Protein AF-A0A7X7PFH0-F1 (afdb_monomer)

Sequence (82 aa):
MRVTRSFTLIALLGLLPLGGCATLVGGGSHQNVTVQSAPAQADFTIASSSGLQMANGRTPTTVRLPRKNEYQIQLAIDGYAP

Solvent-accessible surface area (backbone atoms only — not comparable to full-atom values): 5588 Å² total; per-residue (Å²): 134,81,93,82,87,84,89,84,76,76,83,70,80,78,75,70,78,77,80,67,76,80,74,79,88,71,72,78,66,51,42,81,45,75,46,73,54,90,67,68,63,25,39,38,42,31,22,36,80,88,66,49,77,75,49,72,52,51,28,72,43,76,45,80,40,67,55,98,66,61,70,49,76,49,78,48,46,94,95,66,80,136

Radius of gyration: 28.95 Å; Cα contacts (8 Å, |Δi|>4): 96; chains: 1; bounding box: 86×51×40 Å

Foldseek 3Di:
DDDDDDPPPPVPPPPPPPPPPPPPPDDDQKDKDWDADVVFFWWKWKAFPVRHTDDIDTPGDIDIGTPPTDIDMDTHDPPDDD

pLDDT: mean 79.96, std 16.32, range [42.28, 95.94]

Nearest PDB structures (foldseek):
  7b5i-assembly1_AB  TM=4.260E-01  e=2.872E-01  Nostoc sp. PCC 7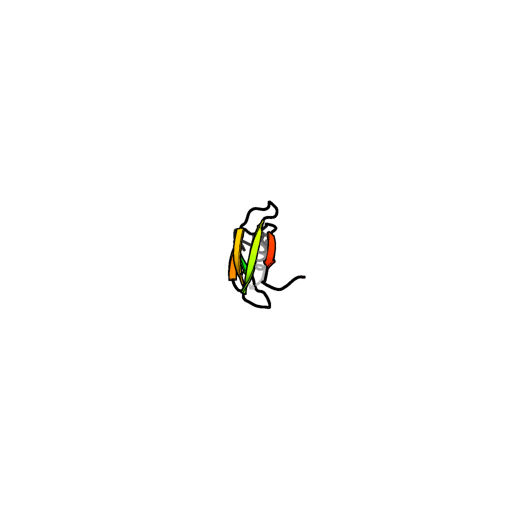120 = FACHB-41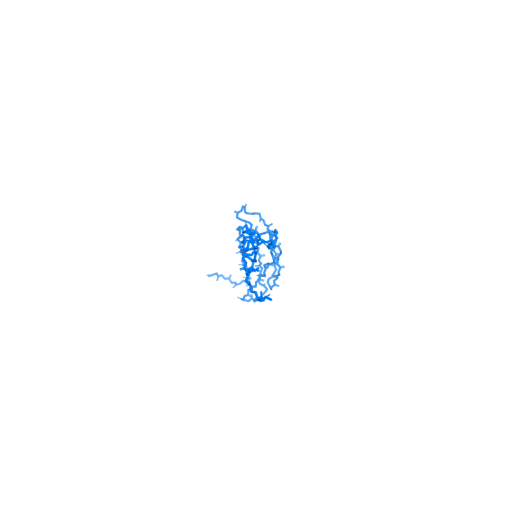8
  5azw-assembly1_B  TM=3.372E-01  e=7.761E-01  Homo sapiens
  6leg-assembly1_C  TM=5.102E-01  e=3.764E+00  Escherichia coli
  6byg-assembly1_A  T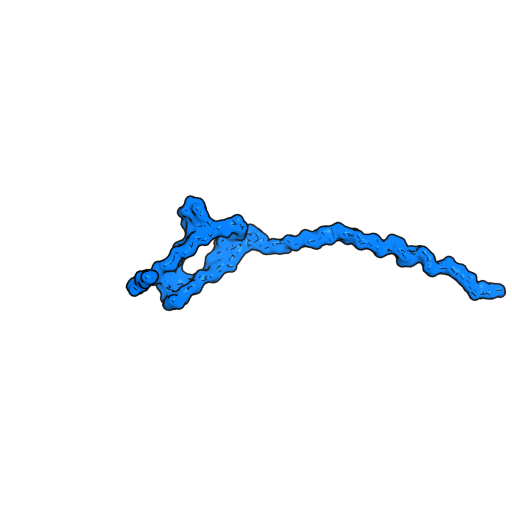M=3.581E-01  e=5.346E+00  Xanthomonas citri pv. citri str. 306
  6byi-assembly1_A  TM=3.274E-01  e=8.534E+00  Xanthomonas citri pv. citri str. 306

Structure (mmCIF, N/CA/C/O backbone):
data_AF-A0A7X7PFH0-F1
#
_entry.id   AF-A0A7X7PFH0-F1
#
loop_
_atom_site.group_PDB
_atom_site.id
_atom_site.type_symbol
_atom_site.label_atom_id
_atom_site.label_alt_id
_atom_site.label_comp_id
_atom_site.label_asym_id
_atom_site.label_entity_id
_atom_site.label_seq_id
_atom_site.pdbx_PDB_ins_code
_atom_site.Cartn_x
_atom_site.Cartn_y
_atom_site.Cartn_z
_atom_site.occupancy
_atom_site.B_iso_or_equiv
_atom_site.auth_seq_id
_atom_site.auth_comp_id
_atom_site.auth_asym_id
_atom_site.auth_atom_id
_atom_site.pdbx_PDB_model_num
ATOM 1 N N . MET A 1 1 ? 66.975 -36.704 -22.300 1.00 42.28 1 MET A N 1
ATOM 2 C CA . MET A 1 1 ? 67.118 -35.425 -21.573 1.00 42.28 1 MET A CA 1
ATOM 3 C C . MET A 1 1 ? 65.761 -35.017 -21.017 1.00 42.28 1 MET A C 1
ATOM 5 O O . MET A 1 1 ? 64.851 -34.761 -21.783 1.00 42.28 1 MET A O 1
ATOM 9 N N . ARG A 1 2 ? 65.647 -35.070 -19.685 1.00 44.78 2 ARG A N 1
ATOM 10 C CA . ARG A 1 2 ? 64.939 -34.130 -18.801 1.00 44.78 2 ARG A CA 1
ATOM 11 C C . ARG A 1 2 ? 63.641 -33.502 -19.334 1.00 44.78 2 ARG A C 1
ATOM 13 O O . ARG A 1 2 ? 63.655 -32.448 -19.955 1.00 44.78 2 ARG A O 1
ATOM 20 N N . VAL A 1 3 ? 62.523 -34.095 -18.917 1.00 58.91 3 VAL A N 1
ATOM 21 C CA . VAL A 1 3 ? 61.295 -33.353 -18.605 1.00 58.91 3 VAL A CA 1
ATOM 22 C C . VAL A 1 3 ? 61.656 -32.314 -17.549 1.00 58.91 3 VAL A C 1
ATOM 24 O O . VAL A 1 3 ? 62.048 -32.710 -16.453 1.00 58.91 3 VAL A O 1
ATOM 27 N N . THR A 1 4 ? 61.581 -31.015 -17.849 1.00 50.41 4 THR A N 1
ATOM 28 C CA . THR A 1 4 ? 61.221 -29.988 -16.854 1.00 50.41 4 THR A CA 1
ATOM 29 C C . THR A 1 4 ? 61.119 -28.580 -17.443 1.00 50.41 4 THR A C 1
ATOM 31 O O . THR A 1 4 ? 62.029 -28.119 -18.122 1.00 50.41 4 THR A O 1
ATOM 34 N N . ARG A 1 5 ? 60.072 -27.889 -16.968 1.00 57.69 5 ARG A N 1
ATOM 35 C CA . ARG A 1 5 ? 59.958 -26.452 -16.657 1.00 57.69 5 ARG A CA 1
ATOM 36 C C . ARG A 1 5 ? 59.191 -25.544 -17.623 1.00 57.69 5 ARG A C 1
ATOM 38 O O . ARG A 1 5 ? 59.564 -25.327 -18.764 1.00 57.69 5 ARG A O 1
ATOM 45 N N . SE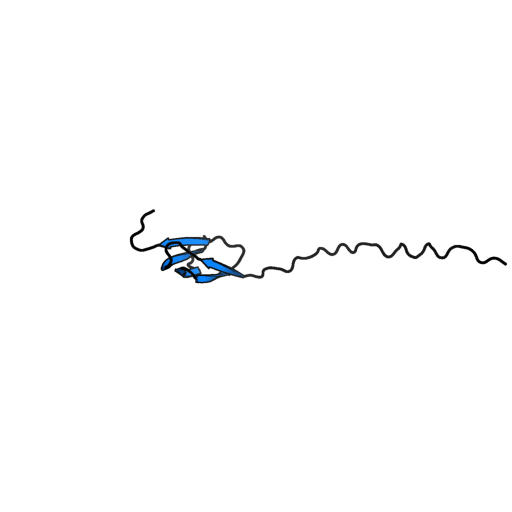R A 1 6 ? 58.203 -24.901 -16.997 1.00 53.81 6 SER A N 1
ATOM 46 C CA . SER A 1 6 ? 57.660 -23.580 -17.314 1.00 53.81 6 SER A CA 1
ATOM 47 C C . SER A 1 6 ? 56.569 -23.514 -18.375 1.00 53.81 6 SER A C 1
ATOM 49 O O . SER A 1 6 ? 56.693 -22.805 -19.362 1.00 53.81 6 SER A O 1
ATOM 51 N N . PHE A 1 7 ? 55.431 -24.151 -18.095 1.00 50.56 7 PHE A N 1
ATOM 52 C CA . PHE A 1 7 ? 54.144 -23.745 -18.676 1.00 50.56 7 PHE A CA 1
ATOM 53 C C . PHE A 1 7 ? 53.136 -23.359 -17.579 1.00 50.56 7 PHE A C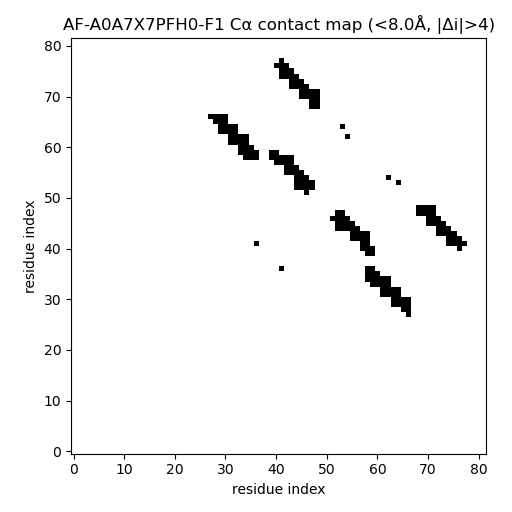 1
ATOM 55 O O . PHE A 1 7 ? 51.944 -23.615 -17.674 1.00 50.56 7 PHE A O 1
ATOM 62 N N . THR A 1 8 ? 53.629 -22.751 -16.496 1.00 55.72 8 THR A N 1
ATOM 63 C CA . THR A 1 8 ? 52.842 -22.408 -15.295 1.00 55.72 8 THR A CA 1
ATOM 64 C C . THR A 1 8 ? 52.708 -20.894 -15.097 1.00 55.72 8 THR A C 1
ATOM 66 O O . THR A 1 8 ? 52.641 -20.428 -13.968 1.00 55.72 8 THR A O 1
ATOM 69 N N . LEU A 1 9 ? 52.735 -20.096 -16.171 1.00 55.28 9 LEU A N 1
ATOM 70 C CA . LEU A 1 9 ? 52.719 -18.625 -16.062 1.00 55.28 9 LEU A CA 1
ATOM 71 C C . LEU A 1 9 ? 51.645 -17.915 -16.899 1.00 55.28 9 LEU A C 1
ATOM 73 O O . LEU A 1 9 ? 51.451 -16.720 -16.723 1.00 55.28 9 LEU A O 1
ATOM 77 N N . ILE A 1 10 ? 50.896 -18.621 -17.752 1.00 54.59 10 ILE A N 1
ATOM 78 C CA . ILE A 1 10 ? 49.877 -17.988 -18.617 1.00 54.59 10 ILE A CA 1
ATOM 79 C C . ILE A 1 10 ? 48.455 -18.098 -18.027 1.00 54.59 10 ILE A C 1
ATOM 81 O O . ILE A 1 10 ? 47.544 -17.397 -18.450 1.00 54.59 10 ILE A O 1
ATOM 85 N N . ALA A 1 11 ? 48.255 -18.895 -16.973 1.00 55.69 11 ALA A N 1
ATOM 86 C CA . ALA A 1 11 ? 46.935 -19.115 -16.371 1.00 55.69 11 ALA A CA 1
ATOM 87 C C . ALA A 1 11 ? 46.432 -17.977 -15.451 1.00 55.69 11 ALA A C 1
ATOM 89 O O . ALA A 1 11 ? 45.342 -18.093 -14.899 1.00 55.69 11 ALA A O 1
ATOM 90 N N . LEU A 1 12 ? 47.192 -16.887 -15.264 1.00 55.31 12 LEU A N 1
ATOM 91 C CA . LEU A 1 12 ? 46.862 -15.836 -14.285 1.00 55.31 12 LEU A CA 1
ATOM 92 C C . LEU A 1 12 ? 46.210 -14.575 -14.892 1.00 55.31 12 LEU A C 1
ATOM 94 O O . LEU A 1 12 ? 45.775 -13.700 -14.152 1.00 55.31 12 LEU A O 1
ATOM 98 N N . LEU A 1 13 ? 46.090 -14.475 -16.221 1.00 56.41 13 LEU A N 1
ATOM 99 C CA . LEU A 1 13 ? 45.546 -13.280 -16.893 1.00 56.41 13 LEU A CA 1
ATOM 100 C C . LEU A 1 13 ? 44.007 -13.255 -17.037 1.00 56.41 13 LEU A C 1
ATOM 102 O O . LEU A 1 13 ? 43.467 -12.326 -17.628 1.00 56.41 13 LEU A O 1
ATOM 106 N N . GLY A 1 14 ? 43.294 -14.258 -16.512 1.00 57.41 14 GLY A N 1
ATOM 107 C CA . GLY A 1 14 ? 41.832 -14.382 -16.634 1.00 57.41 14 GLY A CA 1
ATOM 108 C C . GLY A 1 14 ? 41.012 -13.825 -15.463 1.00 57.41 14 GLY A C 1
ATOM 109 O O . GLY A 1 14 ? 39.789 -13.868 -15.510 1.00 57.41 14 GLY A O 1
ATOM 110 N N . LEU A 1 15 ? 41.656 -13.319 -14.406 1.00 60.91 15 LEU A N 1
ATOM 111 C CA . LEU A 1 15 ? 41.000 -12.870 -13.168 1.00 60.91 15 LEU A CA 1
ATOM 112 C C . LEU A 1 15 ? 40.807 -11.347 -13.111 1.00 60.91 15 LEU A C 1
ATOM 114 O O . LEU A 1 15 ? 40.903 -10.753 -12.044 1.00 60.91 15 LEU A O 1
ATOM 118 N N . LEU A 1 16 ? 40.528 -10.696 -14.242 1.00 63.34 16 LEU A N 1
ATOM 119 C CA . LEU A 1 16 ? 39.935 -9.359 -14.204 1.00 63.34 16 LEU A CA 1
ATOM 120 C C . LEU A 1 16 ? 38.483 -9.538 -13.741 1.00 63.34 16 LEU A C 1
ATOM 122 O O . LEU A 1 16 ? 37.688 -10.071 -14.521 1.00 63.34 16 LEU A O 1
ATOM 126 N N . PRO A 1 17 ? 38.092 -9.140 -12.511 1.00 63.25 17 PRO A N 1
ATOM 127 C CA . PRO A 1 17 ? 36.682 -9.024 -12.209 1.00 63.25 17 PRO A CA 1
ATOM 128 C C . PRO A 1 17 ? 36.163 -7.926 -13.132 1.00 63.25 17 PRO A C 1
ATOM 130 O O . PRO A 1 17 ? 36.408 -6.739 -12.919 1.00 63.25 17 PR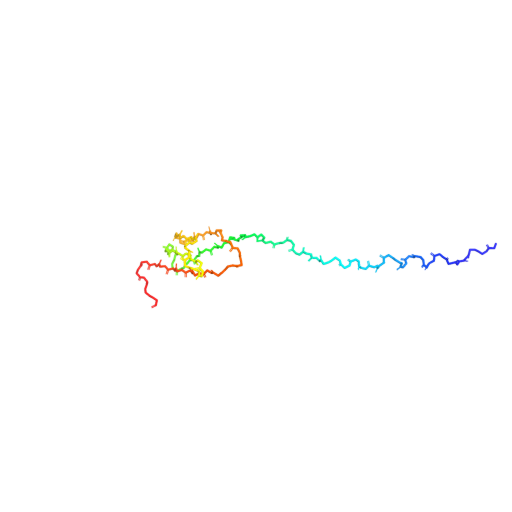O A O 1
ATOM 133 N N . LEU A 1 18 ? 35.485 -8.328 -14.204 1.00 61.12 18 LEU A N 1
ATOM 134 C CA . LEU A 1 18 ? 34.541 -7.474 -14.901 1.00 61.12 18 LEU A CA 1
ATOM 135 C C . LEU A 1 18 ? 33.569 -7.026 -13.813 1.00 61.12 18 LEU A C 1
ATOM 137 O O . LEU A 1 18 ? 32.689 -7.790 -13.418 1.00 61.12 18 LEU A O 1
ATOM 141 N N . GLY A 1 19 ? 33.814 -5.844 -13.249 1.00 65.50 19 GLY A N 1
ATOM 142 C CA . GLY A 1 19 ? 32.965 -5.186 -12.271 1.00 65.50 19 GLY A CA 1
ATOM 143 C C . GLY A 1 19 ? 31.641 -4.849 -12.934 1.00 65.50 19 GLY A C 1
ATOM 144 O O . GLY A 1 19 ? 31.372 -3.699 -13.263 1.00 65.50 19 GLY A O 1
ATOM 145 N N . GLY A 1 20 ? 30.832 -5.872 -13.189 1.00 62.53 20 GLY A N 1
ATOM 146 C CA . GLY A 1 20 ? 29.439 -5.716 -13.516 1.00 62.53 20 GLY A CA 1
ATOM 147 C C . GLY A 1 20 ? 28.786 -5.174 -12.264 1.00 62.53 20 GLY A C 1
ATOM 148 O O . GLY A 1 20 ? 28.657 -5.887 -11.270 1.00 62.53 20 GLY A O 1
ATOM 149 N N . CYS A 1 21 ? 28.400 -3.902 -12.292 1.00 68.81 21 CYS A N 1
ATOM 150 C CA . CYS A 1 21 ? 27.389 -3.402 -11.381 1.00 68.81 21 CYS A CA 1
ATOM 151 C C . CYS A 1 21 ? 26.228 -4.398 -11.450 1.00 68.81 21 CYS A C 1
ATOM 153 O O . CYS A 1 21 ? 25.587 -4.522 -12.493 1.00 68.81 21 CYS A O 1
ATOM 155 N N . ALA A 1 22 ? 25.992 -5.155 -10.379 1.00 65.50 22 ALA A N 1
ATOM 156 C CA . ALA A 1 22 ? 24.793 -5.962 -10.267 1.00 65.50 22 ALA A CA 1
ATOM 157 C C . ALA A 1 22 ? 23.620 -4.978 -10.214 1.00 65.50 22 ALA A C 1
ATOM 159 O O . ALA A 1 22 ? 23.261 -4.464 -9.156 1.00 65.50 22 ALA A O 1
ATOM 160 N N . THR A 1 23 ? 23.069 -4.623 -11.374 1.00 69.75 23 THR A N 1
ATOM 161 C CA . THR A 1 23 ? 21.850 -3.832 -11.432 1.00 69.75 23 THR A CA 1
ATOM 162 C C . THR A 1 23 ? 20.753 -4.708 -10.852 1.00 69.75 23 THR A C 1
ATOM 164 O O . THR A 1 23 ? 20.362 -5.706 -11.453 1.00 69.75 23 THR A O 1
ATOM 167 N N . LEU A 1 24 ? 20.271 -4.354 -9.661 1.00 67.69 24 LEU A N 1
ATOM 168 C CA . LEU A 1 24 ? 19.094 -4.974 -9.066 1.00 67.69 24 LEU A CA 1
ATOM 169 C C . LEU A 1 24 ? 17.873 -4.589 -9.908 1.00 67.69 24 LEU A C 1
ATOM 171 O O . LEU A 1 24 ? 17.196 -3.593 -9.647 1.00 67.69 24 LEU A O 1
ATOM 175 N N . VAL A 1 25 ? 17.608 -5.368 -10.957 1.00 68.00 25 VAL A N 1
ATOM 176 C CA . VAL A 1 25 ? 16.405 -5.239 -11.781 1.00 68.00 25 VAL A CA 1
ATOM 177 C C . VAL A 1 25 ? 15.248 -5.835 -10.977 1.00 68.00 25 VAL A C 1
ATOM 179 O O . VAL A 1 25 ? 14.945 -7.021 -11.066 1.00 68.00 25 VAL A O 1
ATOM 182 N N . GLY A 1 26 ? 14.664 -5.028 -10.088 1.00 68.19 26 GLY A N 1
ATOM 183 C CA . GLY A 1 26 ? 13.717 -5.520 -9.091 1.00 68.19 26 GLY A CA 1
ATOM 184 C C . GLY A 1 26 ? 12.704 -4.482 -8.614 1.00 68.19 26 GLY A C 1
ATOM 185 O O . GLY A 1 26 ? 13.020 -3.338 -8.281 1.00 68.19 26 GLY A O 1
ATOM 186 N N . GLY A 1 27 ? 11.448 -4.922 -8.544 1.00 71.75 27 GLY A N 1
ATOM 187 C CA . GLY A 1 27 ? 10.374 -4.274 -7.794 1.00 71.75 27 GLY A CA 1
ATOM 188 C C . GLY A 1 27 ? 9.349 -3.474 -8.604 1.00 71.75 27 GLY A C 1
ATOM 189 O O . GLY A 1 27 ? 8.349 -3.064 -8.033 1.00 71.75 27 GLY A O 1
ATOM 190 N N . GLY A 1 28 ? 9.541 -3.262 -9.907 1.00 83.94 28 GLY A N 1
ATOM 191 C CA . GLY A 1 28 ? 8.513 -2.672 -10.778 1.00 83.94 28 GLY A CA 1
ATOM 192 C C . GLY A 1 28 ? 8.006 -1.280 -10.360 1.00 83.94 28 GLY A C 1
ATOM 193 O O . GLY A 1 28 ? 8.561 -0.616 -9.476 1.00 83.94 28 GLY A O 1
ATOM 194 N N . SER A 1 29 ? 6.943 -0.832 -11.034 1.00 89.38 29 SER A N 1
ATOM 195 C CA . SER A 1 29 ? 6.289 0.461 -10.792 1.00 89.38 29 SER A CA 1
ATOM 196 C C . SER A 1 29 ? 5.193 0.405 -9.728 1.00 89.38 29 SER A C 1
ATOM 198 O O . SER A 1 29 ? 4.811 1.453 -9.225 1.00 89.38 29 SER A O 1
ATOM 200 N N . HIS A 1 30 ? 4.704 -0.785 -9.365 1.00 92.38 30 HIS A N 1
ATOM 201 C CA . HIS A 1 30 ? 3.587 -0.974 -8.436 1.00 92.38 30 HIS A CA 1
ATOM 202 C C . HIS A 1 30 ? 3.898 -2.049 -7.394 1.00 92.38 30 HIS A C 1
ATOM 204 O O . HIS A 1 30 ? 4.665 -2.974 -7.659 1.00 92.38 30 HIS A O 1
ATOM 210 N N . GLN A 1 31 ? 3.261 -1.938 -6.235 1.00 92.44 31 GLN A N 1
ATOM 211 C CA . GLN A 1 31 ? 3.357 -2.863 -5.114 1.00 92.44 31 GLN A CA 1
ATOM 212 C C . GLN A 1 31 ? 1.960 -3.183 -4.578 1.00 92.44 31 GLN A C 1
ATOM 214 O O . GLN A 1 31 ? 1.083 -2.323 -4.552 1.00 92.44 31 GLN A O 1
ATOM 219 N N . ASN A 1 32 ? 1.766 -4.424 -4.136 1.00 94.00 32 ASN A N 1
ATOM 220 C CA . ASN A 1 32 ? 0.565 -4.817 -3.410 1.00 94.00 32 ASN A CA 1
ATOM 221 C C . ASN A 1 32 ? 0.728 -4.431 -1.936 1.00 94.00 32 ASN A C 1
ATOM 223 O O . ASN A 1 32 ? 1.695 -4.841 -1.291 1.00 94.00 32 ASN A O 1
ATOM 227 N N . VAL A 1 33 ? -0.207 -3.641 -1.421 1.00 93.19 33 VAL A N 1
ATOM 228 C CA . VAL A 1 33 ? -0.278 -3.207 -0.025 1.00 93.19 33 VAL A CA 1
ATOM 229 C C . VAL A 1 33 ? -1.550 -3.795 0.566 1.00 93.19 33 VAL A C 1
ATOM 231 O O . VAL A 1 33 ? -2.640 -3.563 0.046 1.00 93.19 33 VAL A O 1
ATOM 234 N N . THR A 1 34 ? -1.418 -4.585 1.626 1.00 94.31 34 THR A N 1
ATOM 235 C CA . THR A 1 34 ? -2.583 -5.089 2.357 1.00 94.31 34 THR A CA 1
ATOM 236 C C . THR A 1 34 ? -2.942 -4.099 3.455 1.00 94.31 34 THR A C 1
ATOM 238 O O . THR A 1 34 ? -2.063 -3.617 4.167 1.00 94.31 34 THR A O 1
ATOM 241 N N . VAL A 1 35 ? -4.228 -3.772 3.541 1.00 92.44 35 VAL A N 1
ATOM 242 C CA . VAL A 1 35 ? -4.813 -2.905 4.559 1.00 92.44 35 VAL A CA 1
ATOM 243 C C . VAL A 1 35 ? -5.667 -3.777 5.467 1.00 92.44 35 VAL A C 1
ATOM 245 O O . VAL A 1 35 ? -6.629 -4.405 5.018 1.00 92.44 35 VAL A O 1
ATOM 248 N N . GLN A 1 36 ? -5.311 -3.824 6.746 1.00 93.31 36 GLN A N 1
ATOM 249 C CA . GLN A 1 36 ? -5.995 -4.594 7.778 1.00 93.31 36 GLN A CA 1
ATOM 250 C C . GLN A 1 36 ? -6.245 -3.704 8.992 1.00 93.31 36 GLN A C 1
ATOM 252 O O . GLN A 1 36 ? -5.458 -2.806 9.283 1.00 93.31 36 GLN A O 1
ATOM 257 N N . SER A 1 37 ? -7.325 -3.980 9.717 1.00 88.00 37 SER A N 1
ATOM 258 C CA . SER A 1 37 ? -7.651 -3.307 10.973 1.00 88.00 37 SER A CA 1
ATOM 259 C C . SER A 1 37 ? -8.188 -4.303 11.994 1.00 88.00 37 SER A C 1
ATOM 261 O O . SER A 1 37 ? -8.699 -5.367 11.634 1.00 88.00 37 SER A O 1
ATOM 263 N N . ALA A 1 38 ? -8.084 -3.931 13.266 1.00 88.12 38 ALA A N 1
ATOM 264 C CA . ALA A 1 38 ? -8.778 -4.568 14.374 1.00 88.12 38 ALA A CA 1
ATOM 265 C C . ALA A 1 38 ? -9.583 -3.470 15.100 1.00 88.12 38 ALA A C 1
ATOM 267 O O . ALA A 1 38 ? -8.953 -2.559 15.636 1.00 88.12 38 ALA A O 1
ATOM 268 N N . PRO A 1 39 ? -10.932 -3.503 15.092 1.00 86.19 39 PRO A N 1
ATOM 269 C CA . PRO A 1 39 ? -11.804 -4.537 14.520 1.00 86.19 39 PRO A CA 1
ATOM 270 C C . PRO A 1 39 ? -11.719 -4.628 12.988 1.00 86.19 39 PRO A C 1
ATOM 272 O O . PRO A 1 39 ? -11.331 -3.669 12.319 1.00 86.19 39 PRO A O 1
ATOM 275 N N . ALA A 1 40 ? -12.072 -5.791 12.432 1.00 86.69 40 ALA A N 1
ATOM 276 C CA . ALA A 1 40 ? -12.225 -5.955 10.985 1.00 86.69 40 ALA A CA 1
ATOM 277 C C . ALA A 1 40 ? -13.436 -5.151 10.471 1.00 86.69 40 ALA A C 1
ATOM 279 O O . ALA A 1 40 ? -14.287 -4.757 11.264 1.00 86.69 40 ALA A O 1
ATOM 280 N N . GLN A 1 41 ? -13.541 -4.963 9.150 1.00 89.38 41 GLN A N 1
ATOM 281 C CA . GLN A 1 41 ? -14.621 -4.204 8.497 1.00 89.38 41 GLN A CA 1
ATOM 282 C C . GLN A 1 41 ? -14.598 -2.692 8.768 1.00 89.38 41 GLN A C 1
ATOM 284 O O . GLN A 1 41 ? -15.631 -2.040 8.652 1.00 89.38 41 GLN A O 1
ATOM 289 N N . ALA A 1 42 ? -13.427 -2.123 9.063 1.00 91.50 42 ALA A N 1
ATOM 290 C CA . ALA A 1 42 ? -13.260 -0.673 9.038 1.00 91.50 42 ALA 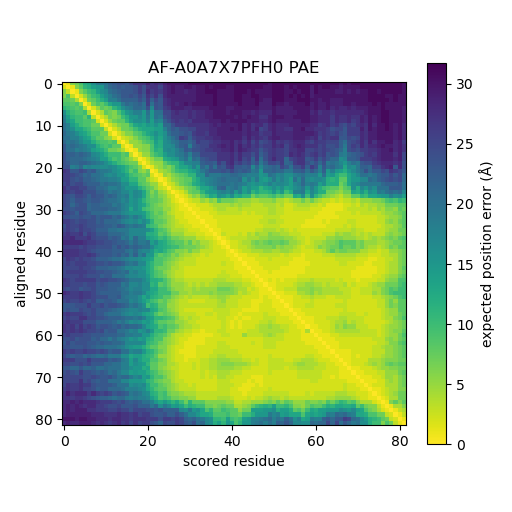A CA 1
ATOM 291 C C . ALA A 1 42 ? -13.267 -0.181 7.585 1.00 91.50 42 ALA A C 1
ATOM 293 O O . ALA A 1 42 ? -12.653 -0.806 6.710 1.00 91.50 42 ALA A O 1
ATOM 294 N N . ASP A 1 43 ? -13.935 0.938 7.335 1.00 93.06 43 ASP A N 1
ATOM 295 C CA . ASP A 1 43 ? -13.836 1.651 6.072 1.00 93.06 43 ASP A CA 1
ATOM 296 C C . ASP A 1 43 ? -12.456 2.320 5.989 1.00 93.06 43 ASP A C 1
ATOM 298 O O . ASP A 1 43 ? -11.940 2.872 6.964 1.00 93.06 43 ASP A O 1
ATOM 302 N N . PHE A 1 44 ? -11.821 2.244 4.824 1.00 94.00 44 PHE A N 1
ATOM 303 C CA . PHE A 1 44 ? -10.525 2.859 4.584 1.00 94.00 44 PHE A CA 1
ATOM 304 C C . PHE A 1 44 ? -10.545 3.705 3.315 1.00 94.00 44 PHE A C 1
ATOM 306 O O . PHE A 1 44 ? -11.171 3.344 2.315 1.00 94.00 44 PHE A O 1
ATOM 313 N N . THR A 1 45 ? -9.775 4.789 3.344 1.00 95.00 45 THR A N 1
ATOM 314 C CA . THR A 1 45 ? -9.483 5.633 2.184 1.00 95.00 45 THR A CA 1
ATOM 315 C C . THR A 1 45 ? -7.983 5.873 2.113 1.00 95.00 45 THR A C 1
ATOM 317 O O . THR A 1 45 ? -7.345 6.204 3.113 1.00 95.00 45 THR A O 1
ATOM 320 N N . ILE A 1 46 ? -7.413 5.698 0.923 1.00 95.44 46 ILE A N 1
ATOM 321 C CA . ILE A 1 46 ? -6.006 5.961 0.625 1.00 95.44 46 ILE A CA 1
ATOM 322 C C . ILE A 1 46 ? -5.943 7.113 -0.364 1.00 95.44 46 ILE A C 1
ATOM 324 O O . ILE A 1 46 ? -6.496 7.017 -1.462 1.00 95.44 46 ILE A O 1
ATOM 328 N N . ALA A 1 47 ? -5.221 8.166 -0.002 1.00 95.94 47 ALA A N 1
ATOM 329 C CA . ALA A 1 47 ? -4.935 9.295 -0.875 1.00 95.94 47 ALA A CA 1
ATOM 330 C C . ALA A 1 47 ? -3.423 9.476 -1.047 1.00 95.94 47 ALA A C 1
AT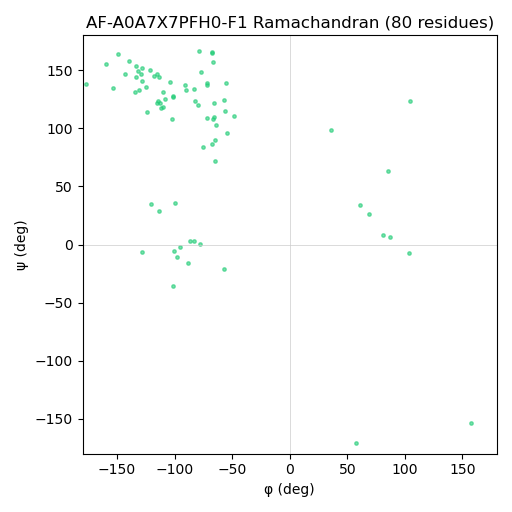OM 332 O O . ALA A 1 47 ? -2.645 9.138 -0.154 1.00 95.94 47 ALA A O 1
ATOM 333 N N . SER A 1 48 ? -2.990 9.998 -2.194 1.00 94.12 48 SER A N 1
ATOM 334 C CA . SER A 1 48 ? -1.619 10.487 -2.359 1.00 94.12 48 SER A CA 1
ATOM 335 C C . SER A 1 48 ? -1.384 11.726 -1.491 1.00 94.12 48 SER A C 1
ATOM 337 O O . SER A 1 48 ? -2.328 12.397 -1.071 1.00 94.12 48 SER A O 1
ATOM 339 N N . SER A 1 49 ? -0.121 12.094 -1.289 1.00 90.88 49 SER A N 1
ATOM 340 C CA . SER A 1 49 ? 0.244 13.363 -0.642 1.00 90.88 49 SER A CA 1
ATOM 341 C C . SER A 1 49 ? -0.325 14.610 -1.339 1.00 90.88 49 SER A C 1
ATOM 343 O O . SER A 1 49 ? -0.484 15.646 -0.702 1.00 90.88 49 SER A O 1
ATOM 345 N N . SER A 1 50 ? -0.691 14.515 -2.622 1.00 91.44 50 SER A N 1
ATOM 346 C CA . SER A 1 50 ? -1.373 15.586 -3.361 1.00 91.44 50 SER A CA 1
ATOM 347 C C . SER A 1 50 ? -2.895 15.614 -3.149 1.00 91.44 50 SER A C 1
ATOM 349 O O . SER A 1 50 ? -3.578 16.395 -3.806 1.00 91.44 50 SER A O 1
ATOM 351 N N . GLY A 1 51 ? -3.440 14.736 -2.300 1.00 90.81 51 GLY A N 1
ATOM 352 C CA . GLY A 1 51 ? -4.874 14.611 -2.030 1.00 90.81 51 GLY A CA 1
ATOM 353 C C . GLY A 1 51 ? -5.657 13.796 -3.065 1.00 90.81 51 GLY A C 1
ATOM 354 O O . GLY A 1 51 ? -6.884 13.766 -3.010 1.00 90.81 51 GLY A O 1
ATOM 355 N N . LEU A 1 52 ? -4.988 13.127 -4.012 1.00 93.00 52 LEU A N 1
ATOM 356 C CA . LEU A 1 52 ? -5.667 12.320 -5.031 1.00 93.00 52 LEU A CA 1
ATOM 357 C C . LEU A 1 52 ? -6.053 10.966 -4.426 1.00 93.00 52 LEU A C 1
ATOM 359 O O . LEU A 1 52 ? -5.182 10.221 -3.980 1.00 93.00 52 LEU A O 1
ATOM 363 N N . GLN A 1 53 ? -7.345 10.638 -4.407 1.00 94.50 53 GLN A N 1
ATOM 364 C CA . GLN A 1 53 ? -7.818 9.343 -3.920 1.00 94.50 53 GLN A CA 1
ATOM 365 C C . GLN A 1 53 ? -7.330 8.203 -4.825 1.00 94.50 53 GLN A C 1
ATOM 367 O O . GLN A 1 53 ? -7.630 8.154 -6.016 1.00 94.50 53 GLN A O 1
ATOM 372 N N . MET A 1 54 ? -6.606 7.259 -4.231 1.00 94.38 54 MET A N 1
ATOM 373 C CA . MET A 1 54 ? -5.992 6.122 -4.917 1.00 94.38 54 MET A CA 1
ATOM 374 C C . MET A 1 54 ? -6.790 4.831 -4.732 1.00 94.38 54 MET A C 1
ATOM 376 O O . MET A 1 54 ? -6.830 4.002 -5.638 1.00 94.38 54 MET A O 1
ATOM 380 N N . ALA A 1 55 ? -7.391 4.636 -3.556 1.00 94.56 55 ALA A N 1
ATOM 381 C CA . ALA A 1 55 ? -8.209 3.468 -3.244 1.00 94.56 55 ALA A CA 1
ATOM 382 C C . ALA A 1 55 ? -9.143 3.747 -2.062 1.00 94.56 55 ALA A C 1
ATOM 384 O O . ALA A 1 55 ? -8.843 4.582 -1.209 1.00 94.56 55 ALA A O 1
ATOM 385 N N . ASN A 1 56 ? -10.248 3.015 -1.987 1.00 94.69 56 ASN A N 1
ATOM 386 C CA . ASN A 1 56 ? -11.136 2.965 -0.832 1.00 94.69 56 ASN A CA 1
ATOM 387 C C . ASN A 1 56 ? -11.798 1.584 -0.724 1.00 94.69 56 ASN A C 1
ATOM 389 O O . ASN A 1 56 ? -11.783 0.804 -1.679 1.00 94.69 56 ASN A O 1
ATOM 393 N N . GLY A 1 57 ? -12.370 1.277 0.436 1.00 93.12 57 GLY A N 1
ATOM 394 C CA . GLY A 1 57 ? -13.096 0.028 0.658 1.00 93.12 57 GLY A CA 1
ATOM 395 C C . GLY A 1 57 ? -13.169 -0.339 2.132 1.00 93.12 57 GLY A C 1
ATOM 396 O O . GLY A 1 57 ? -13.075 0.530 2.991 1.00 93.12 57 GLY A O 1
ATOM 397 N N . ARG A 1 58 ? -13.300 -1.639 2.418 1.00 93.19 58 ARG A N 1
ATOM 398 C CA . ARG A 1 58 ? -13.317 -2.180 3.784 1.00 93.19 58 ARG A CA 1
ATOM 399 C C . ARG A 1 58 ? -12.165 -3.133 4.044 1.00 93.19 58 ARG A C 1
ATOM 401 O O . ARG A 1 58 ? -11.749 -3.884 3.160 1.00 93.19 58 ARG A O 1
ATOM 408 N N . THR A 1 59 ? -11.648 -3.117 5.263 1.00 92.88 59 THR A N 1
ATOM 409 C CA . THR A 1 59 ? -10.605 -4.049 5.696 1.00 92.88 59 THR A CA 1
ATOM 410 C C . THR A 1 59 ? -11.182 -5.446 5.996 1.00 92.88 59 THR A C 1
ATOM 412 O O . THR A 1 59 ? -12.313 -5.566 6.484 1.00 92.88 59 THR A O 1
ATOM 415 N N . PRO A 1 60 ? -10.416 -6.532 5.784 1.00 94.12 60 PRO A N 1
ATOM 416 C CA . PRO A 1 60 ? -9.092 -6.586 5.165 1.00 94.12 60 PRO A CA 1
ATOM 417 C C . PRO A 1 60 ? -9.160 -6.617 3.627 1.00 94.12 60 PRO A C 1
ATOM 419 O O . PRO A 1 60 ? -9.902 -7.412 3.058 1.00 94.12 60 PRO A O 1
ATOM 422 N N . THR A 1 61 ? -8.343 -5.800 2.954 1.00 94.75 61 THR A N 1
ATOM 423 C CA . THR A 1 61 ? -8.258 -5.760 1.478 1.00 94.75 61 THR A CA 1
ATOM 424 C C . THR A 1 61 ? -6.817 -5.531 1.019 1.00 94.75 61 THR A C 1
ATOM 426 O O . THR A 1 61 ? -6.054 -4.826 1.675 1.00 94.75 61 THR A O 1
ATOM 429 N N . THR A 1 62 ? -6.433 -6.102 -0.126 1.00 95.81 62 THR A N 1
ATOM 430 C CA . THR A 1 62 ? -5.158 -5.804 -0.798 1.00 95.81 62 THR A CA 1
ATOM 431 C C . THR A 1 62 ? -5.382 -4.853 -1.967 1.00 95.81 62 THR A C 1
ATOM 433 O O . THR A 1 62 ? -6.180 -5.133 -2.859 1.00 95.81 62 THR A O 1
ATOM 436 N N . VAL A 1 63 ? -4.637 -3.751 -1.988 1.00 95.50 63 VAL A N 1
ATOM 437 C CA . VAL A 1 63 ? -4.669 -2.733 -3.045 1.00 95.50 63 VAL A CA 1
ATOM 438 C C . VAL A 1 63 ? -3.328 -2.674 -3.770 1.00 95.50 63 VAL A C 1
ATOM 440 O O . VAL A 1 63 ? -2.271 -2.895 -3.178 1.00 95.50 63 VAL A O 1
ATOM 443 N N . ARG A 1 64 ? -3.351 -2.376 -5.070 1.00 95.00 64 ARG A N 1
ATOM 444 C CA . ARG A 1 64 ? -2.143 -2.267 -5.896 1.00 95.00 64 ARG A CA 1
ATOM 445 C C . ARG A 1 64 ? -1.802 -0.797 -6.109 1.00 95.00 64 ARG A C 1
ATOM 447 O O . ARG A 1 64 ? -2.490 -0.111 -6.856 1.00 95.00 64 ARG A O 1
ATOM 454 N N . LEU A 1 65 ? -0.739 -0.324 -5.464 1.00 94.62 65 LEU A N 1
ATOM 455 C CA . LEU A 1 65 ? -0.352 1.087 -5.446 1.00 94.62 65 LEU A CA 1
ATOM 456 C C . LEU A 1 65 ? 0.972 1.323 -6.185 1.00 94.62 65 LEU A C 1
ATOM 458 O O . LEU A 1 65 ? 1.870 0.478 -6.110 1.00 94.62 65 LEU A O 1
ATOM 462 N N . PRO A 1 66 ? 1.129 2.454 -6.892 1.00 93.94 66 PRO A N 1
ATOM 463 C CA . PRO A 1 66 ? 2.418 2.878 -7.420 1.00 93.94 66 PRO A CA 1
ATOM 464 C C . PRO A 1 66 ? 3.492 2.974 -6.325 1.00 93.94 66 PRO A C 1
ATOM 466 O O . PRO A 1 66 ? 3.256 3.455 -5.221 1.00 93.94 66 PRO A O 1
ATOM 469 N N . ARG A 1 67 ? 4.713 2.534 -6.623 1.00 90.88 67 ARG A N 1
ATOM 470 C CA . ARG A 1 67 ? 5.840 2.658 -5.686 1.00 90.88 67 ARG A CA 1
ATOM 471 C C . ARG A 1 67 ? 6.419 4.069 -5.699 1.00 90.88 67 ARG A C 1
ATOM 473 O O . ARG A 1 67 ? 6.182 4.825 -6.635 1.00 90.88 67 ARG A O 1
ATOM 480 N N . LYS A 1 68 ? 7.259 4.369 -4.701 1.00 90.56 68 LYS A N 1
ATOM 481 C CA . LYS A 1 68 ? 7.990 5.645 -4.563 1.00 90.56 68 LYS A CA 1
ATOM 482 C C . LYS A 1 68 ? 7.067 6.866 -4.436 1.00 90.56 68 LYS A C 1
ATOM 484 O O . LYS A 1 68 ? 7.402 7.939 -4.920 1.00 90.56 68 LYS A O 1
ATOM 489 N N . ASN A 1 69 ? 5.915 6.682 -3.796 1.00 92.12 69 ASN A N 1
ATOM 490 C CA . ASN A 1 69 ? 4.961 7.738 -3.485 1.00 92.12 69 ASN A CA 1
ATOM 491 C C . ASN A 1 69 ? 4.618 7.694 -1.997 1.00 92.12 69 ASN A C 1
ATOM 493 O O . ASN A 1 69 ? 4.660 6.628 -1.378 1.00 92.12 69 ASN A O 1
ATOM 497 N N . GLU A 1 70 ? 4.259 8.850 -1.454 1.00 93.31 70 GLU A N 1
ATOM 498 C CA . GLU A 1 70 ? 3.705 8.973 -0.111 1.00 93.31 70 GLU A CA 1
ATOM 499 C C . GLU A 1 70 ? 2.182 8.888 -0.162 1.00 93.31 70 GLU A C 1
ATOM 501 O O . GLU A 1 70 ? 1.535 9.490 -1.027 1.00 93.31 70 GLU A O 1
ATOM 506 N N . TYR A 1 71 ? 1.622 8.143 0.788 1.00 94.25 71 TYR A N 1
ATOM 507 C CA . TYR A 1 71 ? 0.190 7.921 0.906 1.00 94.25 71 TYR A CA 1
ATOM 508 C C . TYR A 1 71 ? -0.285 8.233 2.317 1.00 94.25 71 TYR A C 1
ATOM 510 O O . TYR A 1 71 ? 0.371 7.887 3.299 1.00 94.25 71 TYR A O 1
ATOM 518 N N . GLN A 1 72 ? -1.459 8.844 2.403 1.00 94.50 72 GLN A N 1
ATOM 519 C CA . GLN A 1 72 ? -2.207 9.005 3.639 1.00 94.50 72 GLN A CA 1
ATOM 520 C C . GLN A 1 72 ? -3.316 7.961 3.667 1.00 94.50 72 GLN A C 1
ATOM 522 O O . GLN A 1 72 ? -4.079 7.833 2.707 1.00 94.50 72 GLN A O 1
ATOM 527 N N . ILE A 1 73 ? -3.386 7.209 4.764 1.00 92.31 73 ILE A N 1
ATOM 528 C CA . ILE A 1 73 ? -4.406 6.188 4.985 1.00 92.31 73 ILE A CA 1
ATOM 529 C C . ILE A 1 73 ? -5.288 6.670 6.126 1.00 92.31 73 ILE A C 1
ATOM 531 O O . ILE A 1 73 ? -4.809 6.920 7.230 1.00 92.31 73 ILE A O 1
ATOM 535 N N . GLN A 1 74 ? -6.574 6.796 5.843 1.00 91.25 74 GLN A N 1
ATOM 536 C CA . GLN A 1 74 ? -7.594 7.114 6.828 1.00 91.25 74 GLN A CA 1
ATOM 537 C C . GLN A 1 74 ? -8.417 5.856 7.047 1.00 91.25 74 GLN A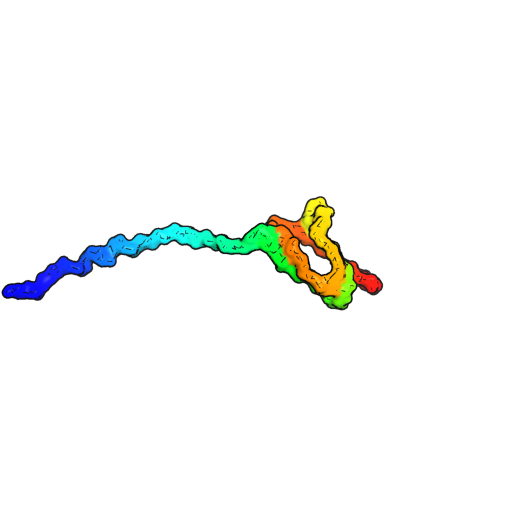 C 1
ATOM 539 O O . GLN A 1 74 ? -8.910 5.270 6.083 1.00 91.25 74 GLN A O 1
ATOM 544 N N . LEU A 1 75 ? -8.527 5.435 8.304 1.00 90.62 75 LEU A N 1
ATOM 545 C CA . LEU A 1 75 ? -9.413 4.358 8.717 1.00 90.62 75 LEU A CA 1
ATOM 546 C C . LEU A 1 75 ? -10.542 4.963 9.542 1.00 90.62 75 LEU A C 1
ATOM 548 O O . LEU A 1 75 ? -10.288 5.735 10.467 1.00 90.62 75 LEU A O 1
ATOM 552 N N . ALA A 1 76 ? -11.768 4.595 9.206 1.00 88.19 76 ALA A N 1
ATOM 553 C CA . ALA A 1 76 ? -12.966 4.951 9.939 1.00 88.19 76 ALA A CA 1
ATOM 554 C C . ALA A 1 76 ? -13.713 3.666 10.289 1.00 88.19 76 ALA A C 1
ATOM 556 O O . ALA A 1 76 ? -13.850 2.762 9.466 1.00 88.19 76 ALA A O 1
ATOM 557 N N . ILE A 1 77 ? -14.190 3.570 11.520 1.00 86.12 77 ILE A N 1
ATOM 558 C CA . ILE A 1 77 ? -15.103 2.507 11.917 1.00 86.12 77 ILE A CA 1
ATOM 559 C C . ILE A 1 77 ? -16.231 3.144 12.713 1.00 86.12 77 ILE A C 1
ATOM 561 O O . ILE A 1 77 ? -15.992 3.972 13.598 1.00 86.12 77 ILE A O 1
ATOM 565 N N . ASP A 1 78 ? -17.462 2.800 12.350 1.00 77.50 78 ASP A N 1
ATOM 566 C CA . ASP A 1 78 ? -18.645 3.363 12.986 1.00 77.50 78 ASP A CA 1
ATOM 567 C C . ASP A 1 78 ? -18.609 3.091 14.496 1.00 77.50 78 ASP A C 1
ATOM 569 O O . ASP A 1 78 ? -18.482 1.950 14.943 1.00 77.50 78 ASP A O 1
ATOM 573 N N . GLY A 1 79 ? -18.705 4.161 15.289 1.00 72.56 79 GLY A N 1
ATOM 574 C CA . GLY A 1 79 ? -18.725 4.084 16.752 1.00 72.56 79 GLY A CA 1
ATOM 575 C C . GLY A 1 79 ? -17.359 4.090 17.446 1.00 72.56 79 GLY A C 1
ATOM 576 O O . GLY A 1 79 ? -17.322 3.946 18.666 1.00 72.56 79 GLY A O 1
ATOM 577 N N . TYR A 1 80 ? -16.252 4.294 16.725 1.00 66.81 80 TYR A N 1
ATOM 578 C CA . TYR A 1 80 ? -14.924 4.473 17.322 1.00 66.81 80 TYR A CA 1
ATOM 579 C C . TYR A 1 80 ? -14.433 5.910 17.123 1.00 66.81 80 TYR A C 1
ATOM 581 O O . TYR A 1 80 ? -14.240 6.364 15.995 1.00 66.81 80 TYR A O 1
ATOM 589 N N . ALA A 1 81 ? -14.228 6.620 18.231 1.00 61.38 81 ALA A N 1
ATOM 590 C CA . ALA A 1 81 ? -13.512 7.890 18.267 1.00 61.38 81 ALA A CA 1
ATOM 591 C C . ALA A 1 81 ? -12.104 7.640 18.847 1.00 61.38 81 ALA A C 1
ATOM 593 O O . ALA A 1 81 ? -11.988 6.812 19.753 1.00 61.38 81 ALA A O 1
ATOM 594 N N . PRO A 1 82 ? -11.056 8.284 18.301 1.00 59.00 82 PRO A N 1
ATOM 595 C CA . PRO A 1 82 ? -9.661 8.054 18.682 1.00 59.00 82 PRO A CA 1
ATOM 596 C C . PRO A 1 82 ? -9.334 8.443 20.128 1.00 59.00 82 PRO A C 1
ATOM 598 O O . PRO A 1 82 ? -9.985 9.371 20.664 1.00 59.00 82 PRO A O 1
#

Mean predicted aligned error: 13.14 Å

Secondary structure (DSSP, 8-state):
--------SSTTTT------------S-SEEEEEE--SSSS-EEEEEETTS-EEEEEESSEEEEEESS--EEEEEE-TT---